Protein AF-A0A9N8WQ51-F1 (afdb_monomer_lite)

Structure (mmCIF, N/CA/C/O backbone):
data_AF-A0A9N8WQ51-F1
#
_entry.id   AF-A0A9N8WQ51-F1
#
loop_
_atom_site.group_PDB
_atom_site.id
_atom_site.type_symbol
_atom_site.label_atom_id
_atom_site.label_alt_id
_atom_site.label_comp_id
_atom_site.label_asym_id
_atom_site.label_entity_id
_atom_site.label_seq_id
_atom_site.pdbx_PDB_ins_code
_atom_site.Cartn_x
_atom_site.Cartn_y
_atom_site.Cartn_z
_atom_site.occupancy
_atom_site.B_iso_or_equiv
_atom_site.auth_seq_id
_atom_site.auth_comp_id
_atom_site.auth_asym_id
_atom_site.auth_atom_id
_atom_site.pdbx_PDB_model_num
ATOM 1 N N . MET A 1 1 ? 21.800 21.324 54.550 1.00 40.03 1 MET A N 1
ATOM 2 C CA . MET A 1 1 ? 22.209 22.024 53.313 1.00 40.03 1 MET A CA 1
ATOM 3 C C . MET A 1 1 ? 22.748 20.942 52.414 1.00 40.03 1 MET A C 1
ATOM 5 O O . MET A 1 1 ? 23.938 20.658 52.422 1.00 40.03 1 MET A O 1
ATOM 9 N N . ASP A 1 2 ? 21.814 20.244 51.785 1.00 42.97 2 ASP A N 1
ATOM 10 C CA . ASP A 1 2 ? 22.069 19.085 50.950 1.00 42.97 2 ASP A CA 1
ATOM 11 C C . ASP A 1 2 ? 22.530 19.569 49.582 1.00 42.97 2 ASP A C 1
ATOM 13 O O . ASP A 1 2 ? 21.835 20.320 48.897 1.00 42.97 2 ASP A O 1
ATOM 17 N N . MET A 1 3 ? 23.745 19.175 49.220 1.00 47.22 3 MET A N 1
ATOM 18 C CA . MET A 1 3 ? 24.270 19.326 47.872 1.00 47.22 3 MET A CA 1
ATOM 19 C C . MET A 1 3 ? 23.612 18.237 47.023 1.00 47.22 3 MET A C 1
ATOM 21 O O . MET A 1 3 ? 24.119 17.120 46.937 1.00 47.22 3 MET A O 1
ATOM 25 N N . SER A 1 4 ? 22.446 18.548 46.456 1.00 53.88 4 SER A N 1
ATOM 26 C CA . SER A 1 4 ? 21.770 17.702 45.473 1.00 53.88 4 SER A CA 1
ATOM 27 C C . SER A 1 4 ? 22.673 17.536 44.253 1.00 53.88 4 SER A C 1
ATOM 29 O O . SER A 1 4 ? 22.813 18.451 43.444 1.00 53.88 4 SER A O 1
ATOM 31 N N . GLY A 1 5 ? 23.317 16.374 44.151 1.00 49.22 5 GLY A N 1
ATOM 32 C CA . GLY A 1 5 ? 24.062 15.968 42.969 1.00 49.22 5 GLY A CA 1
ATOM 33 C C . GLY A 1 5 ? 23.103 15.691 41.816 1.00 49.22 5 GLY A C 1
ATOM 34 O O . GLY A 1 5 ? 22.228 14.831 41.919 1.00 49.22 5 GLY A O 1
ATOM 35 N N . GLU A 1 6 ? 23.281 16.419 40.717 1.00 51.88 6 GLU A N 1
ATOM 36 C CA . GLU A 1 6 ? 22.726 16.072 39.413 1.00 51.88 6 GLU A CA 1
ATOM 37 C C . GLU A 1 6 ? 23.176 14.652 39.049 1.00 51.88 6 GLU A C 1
ATOM 39 O O . GLU A 1 6 ? 24.343 14.400 38.753 1.00 51.88 6 GLU A O 1
ATOM 44 N N . SER A 1 7 ? 22.248 13.698 39.102 1.00 45.94 7 SER A N 1
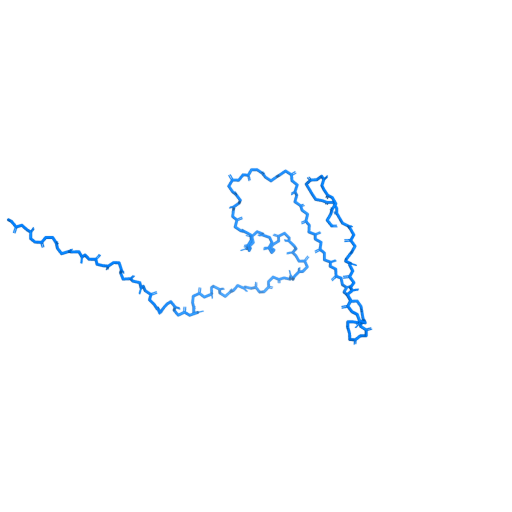ATOM 45 C CA . SER A 1 7 ? 22.469 12.375 38.530 1.00 45.94 7 SER A CA 1
ATOM 46 C C . SER A 1 7 ? 22.131 12.468 37.051 1.00 45.94 7 SER A C 1
ATOM 48 O O . SER A 1 7 ? 20.965 12.418 36.664 1.00 45.94 7 SER A O 1
ATOM 50 N N . ALA A 1 8 ? 23.166 12.678 36.237 1.00 45.91 8 ALA A N 1
ATOM 51 C CA . ALA A 1 8 ? 23.083 12.571 34.791 1.00 45.91 8 ALA A CA 1
ATOM 52 C C . ALA A 1 8 ? 22.425 11.233 34.423 1.00 45.91 8 ALA A C 1
ATOM 54 O O . ALA A 1 8 ? 22.830 10.172 34.902 1.00 45.91 8 ALA A O 1
ATOM 55 N N . THR A 1 9 ? 21.389 11.295 33.589 1.00 47.16 9 THR A N 1
ATOM 56 C CA . THR A 1 9 ? 20.746 10.126 32.995 1.00 47.16 9 THR A CA 1
ATOM 57 C C . THR A 1 9 ? 21.814 9.316 32.271 1.00 47.16 9 THR A C 1
ATOM 59 O O . THR A 1 9 ? 22.397 9.796 31.296 1.00 47.16 9 THR A O 1
ATOM 62 N N . LEU A 1 10 ? 22.091 8.115 32.778 1.00 43.19 10 LEU A N 1
ATOM 63 C CA . LEU A 1 10 ? 22.963 7.142 32.141 1.00 43.19 10 LEU A CA 1
ATOM 64 C C . LEU A 1 10 ? 22.356 6.834 30.767 1.00 43.19 10 LEU A C 1
ATOM 66 O O . LEU A 1 10 ? 21.350 6.136 30.661 1.00 43.19 10 LEU A O 1
ATOM 70 N N . ILE A 1 11 ? 22.919 7.427 29.716 1.00 53.12 11 ILE A N 1
ATOM 71 C CA . ILE A 1 11 ? 22.685 6.964 28.355 1.00 53.12 11 ILE A CA 1
ATOM 72 C C . ILE A 1 11 ? 23.302 5.567 28.273 1.00 53.12 11 ILE A C 1
ATOM 74 O O . ILE A 1 11 ? 24.516 5.418 28.160 1.00 53.12 11 ILE A O 1
ATOM 78 N N . ASP A 1 12 ? 22.463 4.547 28.443 1.00 52.47 12 ASP A N 1
ATOM 79 C CA . ASP A 1 12 ? 22.828 3.138 28.323 1.00 52.47 12 ASP A CA 1
ATOM 80 C C . ASP A 1 12 ? 23.223 2.870 26.862 1.00 52.47 12 ASP A C 1
ATOM 82 O O . ASP A 1 12 ? 22.396 2.639 25.981 1.00 52.47 12 ASP A O 1
ATOM 86 N N . GLY A 1 13 ? 24.511 3.077 26.592 1.00 60.03 13 GLY A N 1
ATOM 87 C CA . GLY A 1 13 ? 25.123 3.080 25.269 1.00 60.03 13 GLY A CA 1
ATOM 88 C C . GLY A 1 13 ? 25.538 1.702 24.772 1.00 60.03 13 GLY A C 1
ATOM 89 O O . GLY A 1 13 ? 26.421 1.634 23.926 1.00 60.03 13 GLY A O 1
ATOM 90 N N . ASP A 1 14 ? 24.950 0.626 25.292 1.00 55.94 14 ASP A N 1
ATOM 91 C CA . ASP A 1 14 ? 25.282 -0.735 24.873 1.00 55.94 14 ASP A CA 1
ATOM 92 C C . ASP A 1 14 ? 24.096 -1.676 25.118 1.00 55.94 14 ASP A C 1
ATOM 94 O O . ASP A 1 14 ? 24.205 -2.664 25.833 1.00 55.94 14 ASP A O 1
ATOM 98 N N . ARG A 1 15 ? 22.927 -1.371 24.533 1.00 55.00 15 ARG A N 1
ATOM 99 C CA . ARG A 1 15 ? 21.886 -2.398 24.386 1.00 55.00 15 ARG A CA 1
ATOM 100 C C . ARG A 1 15 ? 22.445 -3.466 23.444 1.00 55.00 15 ARG A C 1
ATOM 102 O O . ARG A 1 15 ? 22.557 -3.188 22.244 1.00 55.00 15 ARG A O 1
ATOM 109 N N . PRO A 1 16 ? 22.818 -4.662 23.935 1.00 57.06 16 PRO A N 1
ATOM 110 C CA . PRO A 1 16 ? 23.315 -5.695 23.054 1.00 57.06 16 PRO A CA 1
ATOM 111 C C . PRO A 1 16 ? 22.162 -6.101 22.130 1.00 57.06 16 PRO A C 1
ATOM 113 O O . PRO A 1 16 ? 21.024 -6.251 22.572 1.00 57.06 16 PRO A O 1
ATOM 116 N N . MET A 1 17 ? 22.445 -6.301 20.841 1.00 53.53 17 MET A N 1
ATOM 117 C CA . MET A 1 17 ? 21.454 -6.702 19.823 1.00 53.53 17 MET A CA 1
ATOM 118 C C . MET A 1 17 ? 20.794 -8.077 20.108 1.00 53.53 17 MET A C 1
ATOM 120 O O . MET A 1 17 ? 20.034 -8.586 19.292 1.00 53.53 17 MET A O 1
ATOM 124 N N . SER A 1 18 ? 21.131 -8.695 21.243 1.00 54.03 18 SER A N 1
ATOM 125 C CA . SER A 1 18 ? 20.738 -10.023 21.709 1.00 54.03 18 SER A CA 1
ATOM 126 C C . SER A 1 18 ? 19.320 -10.104 22.270 1.00 54.03 18 SER A C 1
ATOM 128 O O . SER A 1 18 ? 18.853 -11.212 22.498 1.00 54.03 18 SER A O 1
ATOM 130 N N . ASP A 1 19 ? 18.652 -8.971 22.504 1.00 52.16 19 ASP A N 1
ATOM 131 C CA . ASP A 1 19 ? 17.236 -8.927 22.904 1.00 52.16 19 ASP A CA 1
ATOM 132 C C . ASP A 1 19 ? 16.333 -8.641 21.692 1.00 52.16 19 ASP A C 1
ATOM 134 O O . ASP A 1 19 ? 15.370 -7.884 21.754 1.00 52.16 19 ASP A O 1
ATOM 138 N N . VAL A 1 20 ? 16.679 -9.203 20.528 1.00 61.47 20 VAL A N 1
ATOM 139 C CA . VAL A 1 20 ? 15.676 -9.394 19.482 1.00 61.47 20 VAL A CA 1
ATOM 140 C C . VAL A 1 20 ? 14.950 -10.677 19.865 1.00 61.47 20 VAL A C 1
ATOM 142 O O . VAL A 1 20 ? 15.518 -11.765 19.775 1.00 61.47 20 VAL A O 1
ATOM 145 N N . GLU A 1 21 ? 13.730 -10.563 20.392 1.00 60.56 21 GLU A N 1
ATOM 146 C CA . GLU A 1 21 ? 12.881 -11.734 20.611 1.00 60.56 21 GLU A CA 1
ATOM 147 C C . GLU A 1 21 ? 12.911 -12.578 19.330 1.00 60.56 21 GLU A C 1
ATOM 149 O O . GLU A 1 21 ? 12.686 -12.037 18.238 1.00 60.56 21 GLU A O 1
ATOM 154 N N . GLU A 1 22 ? 13.279 -13.863 19.452 1.00 58.09 22 GLU A N 1
ATOM 155 C CA . GLU A 1 22 ? 13.402 -14.802 18.334 1.00 58.09 22 GLU A CA 1
ATOM 156 C C . GLU A 1 22 ? 12.031 -14.936 17.683 1.00 58.09 22 GLU A C 1
ATOM 158 O O . GLU A 1 22 ? 11.155 -15.719 18.052 1.00 58.09 22 GLU A O 1
ATOM 163 N N . THR A 1 23 ? 11.817 -14.047 16.736 1.00 61.47 23 THR A N 1
ATOM 164 C CA . THR A 1 23 ? 10.531 -13.788 16.158 1.00 61.47 23 THR A CA 1
ATOM 165 C C . THR A 1 23 ? 10.445 -14.738 14.996 1.00 61.47 23 THR A C 1
ATOM 167 O O . THR A 1 23 ? 11.052 -14.504 13.950 1.00 61.47 23 THR A O 1
ATOM 170 N N . THR A 1 24 ? 9.712 -15.831 15.202 1.00 67.06 24 THR A N 1
ATOM 171 C CA . THR A 1 24 ? 9.338 -16.765 14.140 1.00 67.06 24 THR A CA 1
ATOM 172 C C . THR A 1 24 ? 9.101 -15.988 12.838 1.00 67.06 24 THR A C 1
ATOM 174 O O . THR A 1 24 ? 8.343 -15.002 12.837 1.00 67.06 24 THR A O 1
ATOM 177 N N . PRO A 1 25 ? 9.829 -16.326 11.756 1.00 70.38 25 PRO A N 1
ATOM 178 C CA . PRO A 1 25 ? 9.749 -15.566 10.524 1.00 70.38 25 PRO A CA 1
ATOM 179 C C . PRO A 1 25 ? 8.330 -15.710 9.982 1.00 70.38 25 PRO A C 1
ATOM 181 O O . PRO A 1 25 ? 7.926 -16.782 9.534 1.00 70.38 25 PRO A O 1
ATOM 184 N N . LEU A 1 26 ? 7.561 -14.625 10.074 1.00 79.44 26 LEU A N 1
ATOM 185 C CA . LEU A 1 26 ? 6.248 -14.544 9.453 1.00 79.44 26 LEU A CA 1
ATOM 186 C C . LEU A 1 26 ? 6.438 -14.547 7.940 1.00 79.44 26 LEU A C 1
ATOM 188 O O . LEU A 1 26 ? 7.379 -13.940 7.417 1.00 79.44 26 LEU A O 1
ATOM 192 N N . ALA A 1 27 ? 5.537 -15.224 7.235 1.00 83.88 27 ALA A N 1
ATOM 193 C CA . ALA A 1 27 ? 5.516 -15.149 5.787 1.00 83.88 27 ALA A CA 1
ATOM 194 C C . ALA A 1 27 ? 5.282 -13.691 5.365 1.00 83.88 27 ALA A C 1
ATOM 196 O O . ALA A 1 27 ? 4.363 -13.042 5.850 1.00 83.88 27 ALA A O 1
ATOM 197 N N . VAL A 1 28 ? 6.089 -13.187 4.427 1.00 81.44 28 VAL A N 1
ATOM 198 C CA . VAL A 1 28 ? 5.966 -11.811 3.897 1.00 81.44 28 VAL A CA 1
ATOM 199 C C . VAL A 1 28 ? 4.619 -11.570 3.207 1.00 81.44 28 VAL A C 1
ATOM 201 O O . VAL A 1 28 ? 4.173 -10.440 3.057 1.00 81.44 28 VAL A O 1
ATOM 204 N N . THR A 1 29 ? 3.959 -12.648 2.795 1.00 85.00 29 THR A N 1
ATOM 205 C CA . THR A 1 29 ? 2.628 -12.629 2.188 1.00 85.00 29 THR A CA 1
ATOM 206 C C . THR A 1 29 ? 1.495 -12.597 3.212 1.00 85.00 29 THR A C 1
ATOM 208 O O . THR A 1 29 ? 0.341 -12.479 2.814 1.00 85.00 29 THR A O 1
ATOM 211 N N . ASP A 1 30 ? 1.791 -12.752 4.504 1.00 88.88 30 ASP A N 1
ATOM 212 C CA . ASP A 1 30 ? 0.807 -12.614 5.577 1.00 88.88 30 ASP A CA 1
ATOM 213 C C . ASP A 1 30 ? 0.789 -11.159 6.058 1.00 88.88 30 ASP A C 1
ATOM 215 O O . ASP A 1 30 ? 1.454 -10.766 7.020 1.00 88.88 30 ASP A O 1
ATOM 219 N N . TYR A 1 31 ? 0.082 -10.333 5.289 1.00 88.56 31 TYR A N 1
ATOM 220 C CA . TYR A 1 31 ? 0.085 -8.882 5.454 1.00 88.56 31 TYR A CA 1
ATOM 221 C C . TYR A 1 31 ? -0.519 -8.435 6.785 1.00 88.56 31 TYR A C 1
ATOM 223 O O . TYR A 1 31 ? -0.033 -7.469 7.365 1.00 88.56 31 TYR A O 1
ATOM 231 N N . ASP A 1 32 ? -1.534 -9.144 7.278 1.00 86.94 32 ASP A N 1
ATOM 232 C CA . ASP A 1 32 ? -2.196 -8.830 8.545 1.00 86.94 32 ASP A CA 1
ATOM 233 C C . ASP A 1 32 ? -1.286 -9.163 9.733 1.00 86.94 32 ASP A C 1
ATOM 235 O O . ASP A 1 32 ? -1.026 -8.309 10.583 1.00 86.94 32 ASP A O 1
ATOM 239 N N . ALA A 1 33 ? -0.688 -10.361 9.745 1.00 87.69 33 ALA A N 1
ATOM 240 C CA . ALA A 1 33 ? 0.252 -10.739 10.794 1.00 87.69 33 ALA A CA 1
ATOM 241 C C . ALA A 1 33 ? 1.498 -9.838 10.796 1.00 87.69 33 ALA A C 1
ATOM 243 O O . ALA A 1 33 ? 2.019 -9.494 11.860 1.00 87.69 33 ALA A O 1
ATOM 244 N N . MET A 1 34 ? 1.975 -9.425 9.617 1.00 87.88 34 MET A N 1
ATOM 245 C CA . MET A 1 34 ? 3.070 -8.460 9.515 1.00 87.88 34 MET A CA 1
ATOM 246 C C . MET A 1 34 ? 2.679 -7.070 10.005 1.00 87.88 34 MET A C 1
ATOM 248 O O . MET A 1 34 ? 3.450 -6.470 10.756 1.00 87.88 34 MET A O 1
ATOM 252 N N . ALA A 1 35 ? 1.509 -6.566 9.611 1.00 88.31 35 ALA A N 1
ATOM 253 C CA . ALA A 1 35 ? 1.014 -5.272 10.057 1.00 88.31 35 ALA A CA 1
ATOM 254 C C . ALA A 1 35 ? 0.902 -5.234 11.584 1.00 88.31 35 ALA A C 1
ATOM 256 O O . ALA A 1 35 ? 1.530 -4.389 12.211 1.00 88.31 35 ALA A O 1
ATOM 257 N N . ASN A 1 36 ? 0.232 -6.217 12.186 1.00 87.50 36 ASN A N 1
ATOM 258 C CA . ASN A 1 36 ? 0.041 -6.294 13.636 1.00 87.50 36 ASN A CA 1
ATOM 259 C C . ASN A 1 36 ? 1.355 -6.411 14.425 1.00 87.50 36 ASN A C 1
ATOM 261 O O . ASN A 1 36 ? 1.435 -5.982 15.573 1.00 87.50 36 ASN A O 1
ATOM 265 N N . LYS A 1 37 ? 2.391 -7.006 13.826 1.00 86.50 37 LY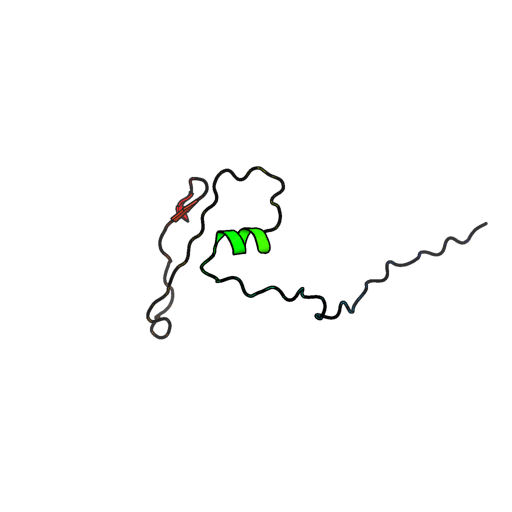S A N 1
ATOM 266 C CA . LYS A 1 37 ? 3.699 -7.176 14.469 1.00 86.50 37 LYS A CA 1
ATOM 267 C C . LYS A 1 37 ? 4.598 -5.945 14.353 1.00 86.50 37 LYS A C 1
ATOM 269 O O . LYS A 1 37 ? 5.403 -5.703 15.248 1.00 86.50 37 LYS A O 1
ATOM 274 N N . ILE A 1 38 ? 4.546 -5.238 13.225 1.00 87.62 38 ILE A N 1
ATOM 275 C CA . ILE A 1 38 ? 5.537 -4.210 12.867 1.00 87.62 38 ILE A CA 1
ATOM 276 C C . ILE A 1 38 ? 4.959 -2.802 12.997 1.00 87.62 38 ILE A C 1
ATOM 278 O O . ILE A 1 38 ? 5.696 -1.869 13.325 1.00 87.62 38 ILE A O 1
ATOM 282 N N . MET A 1 39 ? 3.672 -2.621 12.702 1.00 86.44 39 MET A N 1
ATOM 283 C CA . MET A 1 39 ? 3.067 -1.298 12.712 1.00 86.44 39 MET A CA 1
ATOM 284 C C . MET A 1 39 ? 2.858 -0.832 14.155 1.00 86.44 39 MET A C 1
ATOM 286 O O . MET A 1 39 ? 2.248 -1.548 14.948 1.00 86.44 39 MET A O 1
ATOM 290 N N . PRO A 1 40 ? 3.362 0.360 14.514 1.00 87.12 40 PRO A N 1
ATOM 291 C CA . PRO A 1 40 ? 3.059 0.953 15.805 1.00 87.12 40 PRO A CA 1
ATOM 292 C C . PRO A 1 40 ? 1.574 1.313 15.879 1.00 87.12 40 PRO A C 1
ATOM 294 O O . PRO A 1 40 ? 0.952 1.616 14.858 1.00 87.12 40 PRO A O 1
ATOM 297 N N . ASP A 1 41 ? 1.028 1.330 17.095 1.00 87.25 41 ASP A N 1
ATOM 298 C CA . ASP A 1 41 ? -0.336 1.800 17.318 1.00 87.25 41 ASP A CA 1
ATOM 299 C C . ASP A 1 41 ? -0.474 3.262 16.842 1.00 87.25 41 ASP A C 1
ATOM 301 O O . ASP A 1 41 ? 0.302 4.123 17.277 1.00 87.25 41 ASP A O 1
ATOM 305 N N . PRO A 1 42 ? -1.420 3.562 15.935 1.00 84.56 42 PRO A N 1
ATOM 306 C CA . PRO A 1 42 ? -1.558 4.898 15.369 1.00 84.56 42 PRO A CA 1
ATOM 307 C C . PRO A 1 42 ? -2.164 5.914 16.348 1.00 84.56 42 PRO A C 1
ATOM 309 O O . PRO A 1 42 ? -2.105 7.111 16.068 1.00 84.56 42 PRO A O 1
ATOM 312 N N . GLY A 1 43 ? -2.753 5.484 17.472 1.00 90.06 43 GLY A N 1
ATOM 313 C CA . GLY A 1 43 ? -3.433 6.361 18.431 1.00 90.06 43 GLY A CA 1
ATOM 314 C C . GLY A 1 43 ? -4.756 6.965 17.935 1.00 90.06 43 GLY A C 1
ATOM 315 O O . GLY A 1 43 ? -5.346 7.790 18.633 1.00 90.06 43 GLY A O 1
ATOM 316 N N . TYR A 1 44 ? -5.225 6.562 16.751 1.00 87.94 44 TYR A N 1
ATOM 317 C CA . TYR A 1 44 ? -6.468 7.007 16.115 1.00 87.94 44 TYR A CA 1
ATOM 318 C C . TYR A 1 44 ? -7.199 5.821 15.482 1.00 87.94 44 TYR A C 1
ATOM 320 O O . TYR A 1 44 ? -6.601 4.777 15.220 1.00 87.94 44 TYR A O 1
ATOM 328 N N . GLU A 1 45 ? -8.490 5.994 15.207 1.00 86.19 45 GLU A N 1
ATOM 329 C CA . GLU A 1 45 ? -9.265 5.009 14.454 1.00 86.19 45 GLU A CA 1
ATOM 330 C C . GLU 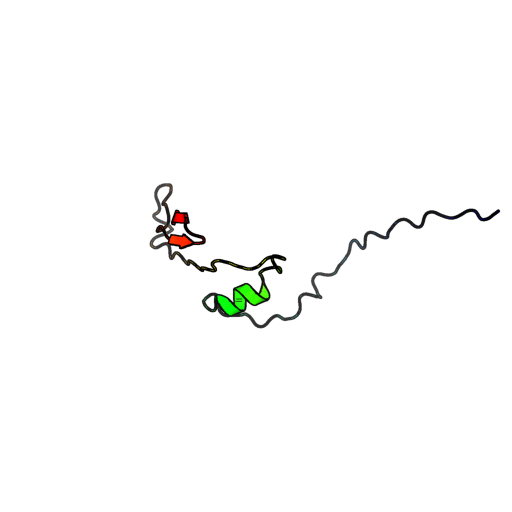A 1 45 ? -8.762 4.934 13.007 1.00 86.19 45 GLU A C 1
ATOM 332 O O . GLU A 1 45 ? -8.534 5.954 12.354 1.00 86.19 45 GLU A O 1
ATOM 337 N N . ILE A 1 46 ? -8.570 3.714 12.511 1.00 86.38 46 ILE A N 1
ATOM 338 C CA . ILE A 1 46 ? -8.159 3.473 11.129 1.00 86.38 46 ILE A CA 1
ATOM 339 C C . ILE A 1 46 ? -9.419 3.455 10.265 1.00 86.38 46 ILE A C 1
ATOM 341 O O . ILE A 1 46 ? -10.250 2.559 10.400 1.00 86.38 46 ILE A O 1
ATOM 345 N N . GLU A 1 47 ? -9.554 4.442 9.379 1.00 85.38 47 GLU A N 1
ATOM 346 C CA . GLU A 1 47 ? -10.695 4.539 8.459 1.00 85.38 47 GLU A CA 1
ATOM 347 C C . GLU A 1 47 ? -10.583 3.566 7.276 1.00 85.38 47 GLU A C 1
ATOM 349 O O . GLU A 1 47 ? -11.584 2.991 6.855 1.00 85.38 47 GLU A O 1
ATOM 354 N N . ASP A 1 48 ? -9.374 3.367 6.746 1.00 86.94 48 ASP A N 1
ATOM 355 C CA . ASP A 1 48 ? -9.102 2.464 5.627 1.00 86.94 48 ASP A CA 1
ATOM 356 C C . ASP A 1 48 ? -7.695 1.866 5.758 1.00 86.94 48 ASP A C 1
ATOM 358 O O . ASP A 1 48 ? -6.725 2.583 6.022 1.00 86.94 48 ASP A O 1
ATOM 362 N N . PHE A 1 49 ? -7.587 0.546 5.595 1.00 87.69 49 PHE A N 1
ATOM 363 C CA . PHE A 1 49 ? -6.331 -0.190 5.713 1.00 87.69 49 PHE A CA 1
ATOM 364 C C . PHE A 1 49 ? -6.127 -1.092 4.502 1.00 87.69 49 PHE A C 1
ATOM 366 O O . PHE A 1 49 ? -6.874 -2.046 4.296 1.00 87.69 49 PHE A O 1
ATOM 373 N N . GLN A 1 50 ? -5.083 -0.818 3.723 1.00 89.94 50 GLN A N 1
ATOM 374 C CA . GLN A 1 50 ? -4.790 -1.538 2.489 1.00 89.94 50 GLN A CA 1
ATOM 375 C C . GLN A 1 50 ? -3.322 -1.954 2.427 1.00 89.94 50 GLN A C 1
ATOM 377 O O . GLN A 1 50 ? -2.426 -1.246 2.885 1.00 89.94 50 GLN A O 1
ATOM 382 N N . HIS A 1 51 ? -3.072 -3.108 1.812 1.00 89.94 51 HIS A N 1
ATOM 383 C CA . HIS A 1 51 ? -1.733 -3.588 1.494 1.00 89.94 51 HIS A CA 1
ATOM 384 C C . HIS A 1 51 ? -1.577 -3.697 -0.022 1.00 89.94 51 HIS A C 1
ATOM 386 O O . HIS A 1 51 ? -2.483 -4.135 -0.731 1.00 89.94 51 HIS A O 1
ATOM 392 N N . HIS A 1 52 ? -0.405 -3.326 -0.528 1.00 91.12 52 HIS A N 1
ATOM 393 C CA . HIS A 1 52 ? -0.081 -3.466 -1.939 1.00 91.12 52 HIS A CA 1
ATOM 394 C C . HIS A 1 52 ? 1.313 -4.068 -2.096 1.00 91.12 52 HIS A C 1
ATOM 396 O O . HIS A 1 52 ? 2.274 -3.612 -1.481 1.00 91.12 52 HIS A O 1
ATOM 402 N N . THR A 1 53 ? 1.432 -5.104 -2.925 1.00 90.94 53 THR A N 1
ATOM 403 C CA . THR A 1 53 ? 2.721 -5.711 -3.274 1.00 90.94 53 THR A CA 1
ATOM 404 C C . THR A 1 53 ? 2.908 -5.654 -4.774 1.00 90.94 53 THR A C 1
ATOM 406 O O . THR A 1 53 ? 2.070 -6.136 -5.533 1.00 90.94 53 THR A O 1
ATOM 409 N N . TRP A 1 54 ? 4.046 -5.113 -5.200 1.00 91.06 54 TRP A N 1
ATOM 410 C CA . TRP A 1 54 ? 4.386 -5.016 -6.608 1.00 91.06 54 TRP A CA 1
ATOM 411 C C . TRP A 1 54 ? 5.574 -5.910 -6.949 1.00 91.06 54 TRP A C 1
ATOM 413 O O . TRP A 1 54 ? 6.688 -5.712 -6.466 1.00 91.06 54 TRP A O 1
ATOM 423 N N . HIS A 1 55 ? 5.336 -6.896 -7.814 1.00 91.38 55 HIS A N 1
ATOM 424 C CA . HIS A 1 55 ? 6.400 -7.736 -8.347 1.00 91.38 55 HIS A CA 1
ATOM 425 C C . HIS A 1 55 ? 6.985 -7.116 -9.620 1.00 91.38 55 HIS A C 1
ATOM 427 O O . HIS A 1 55 ? 6.309 -7.004 -10.646 1.00 91.38 55 HIS A O 1
ATOM 433 N N . ILE A 1 56 ? 8.265 -6.747 -9.563 1.00 90.75 56 ILE A N 1
ATOM 434 C CA . ILE A 1 56 ? 8.976 -6.183 -10.708 1.00 90.75 56 ILE A CA 1
ATOM 435 C C . ILE A 1 56 ? 9.676 -7.294 -11.489 1.00 90.75 56 ILE A C 1
ATOM 437 O O . ILE A 1 56 ? 10.694 -7.840 -11.066 1.00 90.75 56 ILE A O 1
ATOM 441 N N . ASN A 1 57 ? 9.142 -7.597 -12.669 1.00 89.81 57 ASN A N 1
ATOM 442 C CA . ASN A 1 57 ? 9.758 -8.535 -13.600 1.00 89.81 57 ASN A CA 1
ATOM 443 C C . ASN A 1 57 ? 10.959 -7.897 -14.311 1.00 89.81 57 ASN A C 1
ATOM 445 O O . ASN A 1 57 ? 11.010 -6.685 -14.513 1.00 89.81 57 ASN A O 1
ATOM 449 N N . ASN A 1 58 ? 11.918 -8.726 -14.727 1.00 89.56 58 ASN A N 1
ATOM 450 C CA . ASN A 1 58 ? 13.086 -8.318 -15.515 1.00 89.56 58 ASN A CA 1
ATOM 451 C C . ASN A 1 58 ? 13.863 -7.132 -14.910 1.00 89.56 58 ASN A C 1
ATOM 453 O O . ASN A 1 58 ? 14.378 -6.289 -15.641 1.00 89.56 58 ASN A O 1
ATOM 457 N N . TRP A 1 59 ? 14.000 -7.095 -13.578 1.00 88.81 59 TRP A N 1
ATOM 458 C CA . TRP A 1 59 ? 14.666 -6.009 -12.844 1.00 88.81 59 TRP A CA 1
ATOM 459 C C . TRP A 1 59 ? 16.037 -5.610 -13.417 1.00 88.81 59 TRP A C 1
ATOM 461 O O . TRP A 1 59 ? 16.382 -4.437 -13.480 1.00 88.81 59 TRP A O 1
ATOM 471 N N . ARG A 1 60 ? 16.819 -6.588 -13.890 1.00 89.06 60 ARG A N 1
ATOM 472 C CA . ARG A 1 60 ? 18.156 -6.361 -14.467 1.00 89.06 60 ARG A CA 1
ATOM 473 C C . ARG A 1 60 ? 18.142 -5.642 -15.820 1.00 89.06 60 ARG A C 1
ATOM 475 O O . ARG A 1 60 ? 19.172 -5.113 -16.218 1.00 89.06 60 ARG A O 1
ATOM 482 N N . SER A 1 61 ? 17.016 -5.659 -16.526 1.00 91.94 61 SER A N 1
ATOM 483 C CA . SER A 1 61 ? 16.845 -5.070 -17.859 1.00 91.94 61 SER A CA 1
ATOM 484 C C . SER A 1 61 ? 16.096 -3.736 -17.819 1.00 91.94 61 SER A C 1
ATOM 486 O O . SER A 1 61 ? 15.712 -3.220 -18.864 1.00 91.94 61 SER A O 1
ATOM 488 N N . LEU A 1 62 ? 15.860 -3.186 -16.626 1.00 90.38 62 LEU A N 1
ATOM 489 C CA . LEU A 1 62 ? 15.201 -1.899 -16.460 1.00 90.38 62 LEU A CA 1
ATOM 490 C C . LEU A 1 62 ? 16.085 -0.759 -16.954 1.00 90.38 62 LEU A C 1
ATOM 492 O O . LEU A 1 62 ? 17.217 -0.597 -16.510 1.00 90.38 62 LEU A O 1
ATOM 496 N N . GLU A 1 63 ? 15.543 0.052 -17.860 1.00 82.50 63 GLU A N 1
ATOM 497 C CA . GLU A 1 63 ? 16.321 1.094 -18.529 1.00 82.50 63 GLU A CA 1
ATOM 498 C C . GLU A 1 63 ? 16.624 2.282 -17.609 1.00 82.50 63 GLU A C 1
ATOM 500 O O . GLU A 1 63 ? 17.749 2.780 -17.596 1.00 82.50 63 GLU A O 1
ATOM 505 N N . LYS A 1 64 ? 15.623 2.769 -16.858 1.00 84.69 64 LYS A N 1
ATOM 506 C CA . LYS A 1 64 ? 15.761 3.950 -15.982 1.00 84.69 64 LYS A CA 1
ATOM 507 C C . LYS A 1 64 ? 14.853 3.900 -14.756 1.00 84.69 64 LYS A C 1
ATOM 509 O O . LYS A 1 64 ? 15.325 3.733 -13.639 1.00 84.69 64 LYS A O 1
ATOM 514 N N . ARG A 1 65 ? 13.547 4.095 -14.955 1.00 88.44 65 ARG A N 1
ATOM 515 C CA . ARG A 1 65 ? 12.541 4.163 -13.889 1.00 88.44 65 ARG A CA 1
ATOM 516 C C . ARG A 1 65 ? 11.216 3.640 -14.418 1.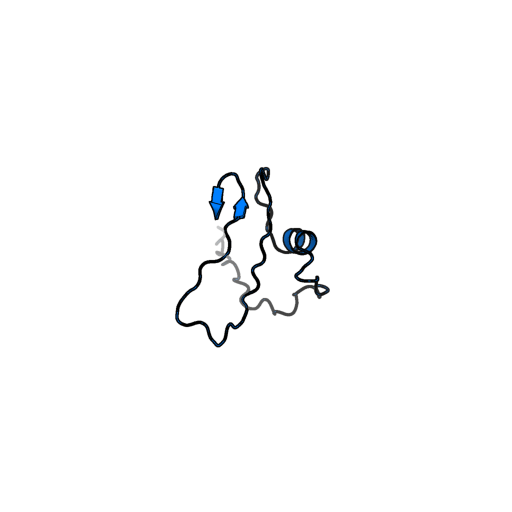00 88.44 65 ARG A C 1
ATOM 518 O O . ARG A 1 65 ? 10.855 3.929 -15.555 1.00 88.44 65 ARG A O 1
ATOM 525 N N . ILE A 1 66 ? 10.502 2.922 -13.566 1.00 91.62 66 ILE A N 1
ATOM 526 C CA . ILE A 1 66 ? 9.119 2.511 -13.787 1.00 91.62 66 ILE A CA 1
ATOM 527 C C . ILE A 1 66 ? 8.264 2.993 -12.621 1.00 91.62 66 ILE A C 1
ATOM 529 O O . ILE A 1 66 ? 8.757 3.137 -11.500 1.00 91.62 66 ILE A O 1
ATOM 533 N N . THR A 1 67 ? 6.997 3.261 -12.910 1.00 91.69 67 THR A N 1
ATOM 534 C CA . THR A 1 67 ? 5.980 3.573 -11.906 1.00 91.69 67 THR A CA 1
ATOM 535 C C . THR A 1 67 ? 5.176 2.307 -11.638 1.00 91.69 67 THR A C 1
ATOM 537 O O . THR A 1 67 ? 4.922 1.535 -12.564 1.00 91.69 67 THR A O 1
ATOM 540 N N . GLY A 1 68 ? 4.844 2.080 -10.368 1.00 90.50 68 GLY A N 1
ATOM 541 C CA . GLY A 1 68 ? 4.016 0.955 -9.948 1.00 90.50 68 GLY A CA 1
ATOM 542 C C . GLY A 1 68 ? 2.569 1.079 -10.429 1.00 90.50 68 GLY A C 1
ATOM 543 O O . GLY A 1 68 ? 2.189 2.104 -10.996 1.00 90.50 68 GLY A O 1
ATOM 544 N N . PRO A 1 69 ? 1.765 0.025 -10.237 1.00 92.75 69 PRO A N 1
ATOM 545 C CA . PRO A 1 69 ? 0.325 0.097 -10.456 1.00 92.75 69 PRO A CA 1
ATOM 546 C C . PRO A 1 69 ? -0.324 1.055 -9.448 1.00 92.75 69 PRO A C 1
ATOM 548 O O . PRO A 1 69 ? 0.108 1.134 -8.300 1.00 92.75 69 PRO A O 1
ATOM 551 N N . GLU A 1 70 ? -1.376 1.742 -9.883 1.00 94.19 70 GLU A N 1
ATOM 552 C CA . GLU A 1 70 ? -2.169 2.593 -8.996 1.00 94.19 70 GLU A CA 1
ATOM 553 C C . GLU A 1 70 ? -3.020 1.737 -8.049 1.00 94.19 70 GLU A C 1
ATOM 555 O O . GLU A 1 70 ? -3.585 0.715 -8.461 1.00 94.19 70 GLU A O 1
ATOM 560 N N . PHE A 1 71 ? -3.158 2.168 -6.797 1.00 93.25 71 PHE A N 1
ATOM 561 C CA . PHE A 1 71 ? -4.111 1.574 -5.854 1.00 93.25 71 PHE A CA 1
ATOM 562 C C . PHE A 1 71 ? -4.812 2.641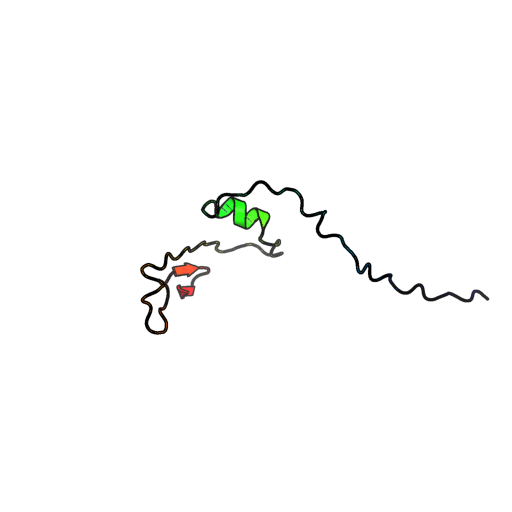 -5.014 1.00 93.25 71 PHE A C 1
ATOM 564 O O . PHE A 1 71 ? -4.313 3.749 -4.843 1.00 93.25 71 PHE A O 1
ATOM 571 N N .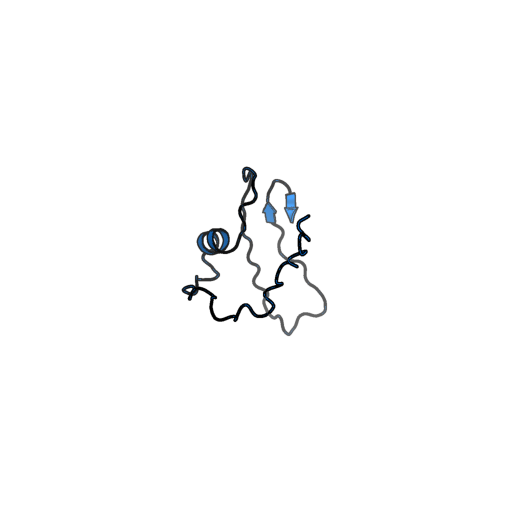 GLU A 1 72 ? -6.004 2.315 -4.521 1.00 93.38 72 GLU A N 1
ATOM 572 C CA . GLU A 1 72 ? -6.799 3.218 -3.692 1.00 93.38 72 GLU A CA 1
ATOM 573 C C . GLU A 1 72 ? -6.606 2.876 -2.215 1.00 93.38 72 GLU A C 1
ATOM 575 O O . GLU A 1 72 ? -6.708 1.707 -1.836 1.00 93.38 72 GLU A O 1
ATOM 580 N N . ALA A 1 73 ? -6.302 3.891 -1.407 1.00 91.56 73 ALA A N 1
ATOM 581 C CA . ALA A 1 73 ? -6.258 3.792 0.047 1.00 91.56 73 ALA A CA 1
ATOM 582 C C . ALA A 1 73 ? -6.626 5.143 0.674 1.00 91.56 73 ALA A C 1
ATOM 584 O O . ALA A 1 73 ? -6.113 6.191 0.258 1.00 91.56 73 ALA A O 1
ATOM 585 N N . GLY A 1 74 ? -7.534 5.129 1.649 1.00 88.88 74 GLY A N 1
ATOM 586 C CA . GLY A 1 74 ? -8.032 6.335 2.322 1.00 88.88 74 GLY A CA 1
ATOM 587 C C . GLY A 1 74 ? -8.726 7.328 1.380 1.00 88.88 74 GLY A C 1
ATOM 588 O O . GLY A 1 74 ? -8.639 8.536 1.589 1.00 88.88 74 GLY A O 1
ATOM 589 N N . GLY A 1 75 ? -9.347 6.840 0.299 1.00 89.88 75 GLY A N 1
ATOM 590 C CA . GLY A 1 75 ? -10.009 7.671 -0.717 1.00 89.88 75 GLY A CA 1
ATOM 591 C C . GLY A 1 75 ? -9.065 8.387 -1.695 1.00 89.88 75 GLY A C 1
ATOM 592 O O . GLY A 1 75 ? -9.520 9.216 -2.486 1.00 89.88 75 GLY A O 1
ATOM 593 N N . TRP A 1 76 ? -7.766 8.073 -1.671 1.00 90.81 76 TRP A N 1
ATOM 594 C CA . TRP A 1 76 ? -6.764 8.616 -2.592 1.00 90.81 76 TRP A CA 1
ATOM 595 C C . TRP A 1 76 ? -6.169 7.523 -3.472 1.00 90.81 76 TRP A C 1
ATOM 597 O O . TRP A 1 76 ? -6.048 6.374 -3.052 1.00 90.81 76 TRP A O 1
ATOM 607 N N . LYS A 1 77 ? -5.759 7.905 -4.686 1.00 93.44 77 LYS A N 1
ATOM 608 C CA . LYS A 1 77 ? -4.988 7.047 -5.592 1.00 93.44 77 LYS A CA 1
ATOM 609 C C . LYS A 1 77 ? -3.495 7.259 -5.358 1.00 93.44 77 LYS A C 1
ATOM 611 O O . LYS A 1 77 ? -3.028 8.397 -5.442 1.00 93.44 77 LYS A O 1
ATOM 616 N N . TRP A 1 78 ? -2.797 6.169 -5.075 1.00 90.31 78 TRP A N 1
ATOM 617 C CA . TRP A 1 78 ? -1.362 6.092 -4.805 1.00 90.31 78 TRP A CA 1
ATOM 618 C C . TRP A 1 78 ? -0.603 5.488 -5.980 1.00 90.31 78 TRP A C 1
ATOM 620 O O . TRP A 1 78 ? -1.202 4.640 -6.681 1.00 90.31 78 TRP A O 1
#

Organism: NCBI:txid60492

pLDDT: mean 77.41, std 17.06, range [40.03, 94.19]

Sequence (78 aa):
MDMSGESATLIDGDRPMSDVEETTPLAVTDYDAMANKIMPDPGYEIEDFQHHTWHINNWRSLEKRITGPEFEAGGWKW

Radius of gyration: 22.59 Å; chains: 1; bounding box: 36×39×72 Å

Secondary structure (DSSP, 8-state):
----------------TT-S-------TT-HHHHHHHHSPP-SS--S---------TTGGG--S--PPPP-EETTEE-

Foldseek 3Di:
DDPPDPPPDPPPPPPDPVPPPPDDDDDPVPVVVCCVVPPDDPPDDQPWDDDDDFDDPPVVPDDDDDDTDWDDTPNDID

InterPro domains:
  IPR002083 MATH/TRAF domain [PS50144] (49-78)
  IPR008974 TRAF-like [G3DSA:2.60.210.10] (36-78)